Protein AF-A0A0M9GBS4-F1 (afdb_monomer_lite)

Foldseek 3Di:
DPPWDWDDALQWIWTADPQAIFTHNVPDTDDDDDNYSVVRNVVSVPDHRPDD

Sequence (52 aa):
MRPPQRFNVNGYWIMQASDGWEVSDDDRRLAGPFGTQGEAEEAAMKLPRKGW

Structure (mmCIF, N/CA/C/O backbone):
data_AF-A0A0M9GBS4-F1
#
_entry.id   AF-A0A0M9GBS4-F1
#
loop_
_atom_site.group_PDB
_atom_site.id
_atom_site.type_symbol
_atom_site.label_atom_id
_atom_site.label_alt_id
_atom_site.label_comp_id
_atom_site.label_asym_id
_atom_site.label_entity_id
_atom_site.label_seq_id
_atom_site.pdbx_PDB_ins_code
_atom_site.Cartn_x
_atom_site.Cartn_y
_atom_site.Cartn_z
_atom_site.occupancy
_atom_site.B_iso_or_equiv
_atom_site.auth_seq_id
_atom_site.auth_comp_id
_atom_site.auth_asym_id
_atom_site.auth_atom_id
_atom_site.pdbx_PDB_model_num
ATOM 1 N N . MET A 1 1 ? -16.913 14.773 -2.215 1.00 47.81 1 MET A N 1
ATOM 2 C CA . MET A 1 1 ? -16.058 13.628 -1.831 1.00 47.81 1 MET A CA 1
ATOM 3 C C . MET A 1 1 ? -14.661 13.910 -2.357 1.00 47.81 1 MET A C 1
ATOM 5 O O . MET A 1 1 ? -14.551 14.225 -3.534 1.00 47.81 1 MET A O 1
ATOM 9 N N . ARG A 1 2 ? -13.624 13.920 -1.508 1.00 58.12 2 ARG A N 1
ATOM 10 C CA . ARG A 1 2 ? -12.239 14.007 -2.008 1.00 58.12 2 ARG A CA 1
ATOM 11 C C . ARG A 1 2 ? -11.911 12.667 -2.681 1.00 58.12 2 ARG A C 1
ATOM 13 O O . ARG A 1 2 ? -12.356 11.647 -2.152 1.00 58.12 2 ARG A O 1
ATOM 20 N N . PRO A 1 3 ? -11.217 12.650 -3.829 1.00 64.69 3 PRO A N 1
ATOM 21 C CA . PRO A 1 3 ? -10.777 11.393 -4.420 1.00 64.69 3 PRO A CA 1
ATOM 22 C C . PRO A 1 3 ? -9.892 10.636 -3.413 1.00 64.69 3 PRO A C 1
ATOM 24 O O . PRO A 1 3 ? -9.199 11.291 -2.626 1.00 64.69 3 PRO A O 1
ATOM 27 N N . PRO A 1 4 ? -9.919 9.291 -3.406 1.00 69.62 4 PRO A N 1
ATOM 28 C CA . PRO A 1 4 ? -9.014 8.510 -2.572 1.00 69.62 4 PRO A CA 1
ATOM 29 C C . PRO A 1 4 ? -7.573 8.926 -2.878 1.00 69.62 4 PRO A C 1
ATOM 31 O O . PRO A 1 4 ? -7.172 9.003 -4.043 1.00 69.62 4 PRO A O 1
ATOM 34 N N . GLN A 1 5 ? -6.812 9.262 -1.835 1.00 82.12 5 GLN A N 1
ATOM 35 C CA . GLN A 1 5 ? -5.409 9.625 -2.001 1.00 82.12 5 GLN A CA 1
ATOM 36 C C . GLN A 1 5 ? -4.640 8.387 -2.448 1.00 82.12 5 GLN A C 1
ATOM 38 O O . GLN A 1 5 ? -4.674 7.355 -1.777 1.00 82.12 5 GLN A O 1
ATOM 43 N N . ARG A 1 6 ? -3.958 8.509 -3.589 1.00 86.88 6 ARG A N 1
ATOM 44 C CA . ARG A 1 6 ? -2.998 7.517 -4.059 1.00 86.88 6 ARG A CA 1
ATOM 45 C C . ARG A 1 6 ? -1.713 8.181 -4.520 1.00 86.88 6 ARG A C 1
ATOM 47 O O . ARG A 1 6 ? -1.764 9.232 -5.158 1.00 86.88 6 ARG A O 1
ATOM 54 N N . PHE A 1 7 ? -0.580 7.560 -4.232 1.00 89.50 7 PHE A N 1
ATOM 55 C CA . PHE A 1 7 ? 0.735 8.037 -4.656 1.00 89.50 7 PHE A CA 1
ATOM 56 C C . PHE A 1 7 ? 1.725 6.872 -4.754 1.00 89.50 7 PHE A C 1
ATOM 58 O O . PHE A 1 7 ? 1.483 5.803 -4.199 1.00 89.50 7 PHE A O 1
ATOM 65 N N . ASN A 1 8 ? 2.810 7.052 -5.508 1.00 89.44 8 ASN A N 1
ATOM 66 C CA . ASN A 1 8 ? 3.801 6.001 -5.730 1.00 89.44 8 ASN A CA 1
ATOM 67 C C . ASN A 1 8 ? 4.998 6.168 -4.784 1.00 8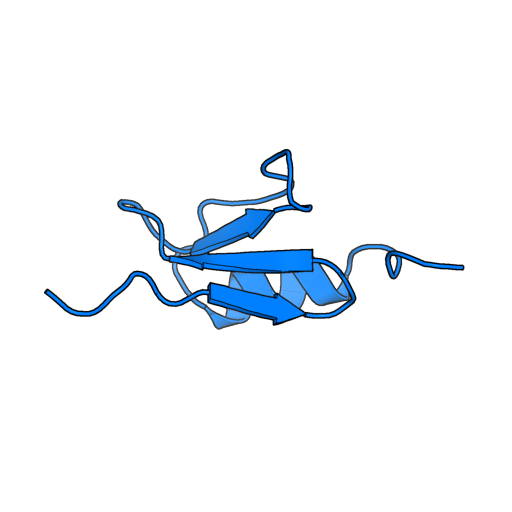9.44 8 ASN A C 1
ATOM 69 O O . ASN A 1 8 ? 5.574 7.252 -4.695 1.00 89.44 8 ASN A O 1
ATOM 73 N N . VAL A 1 9 ? 5.383 5.084 -4.116 1.00 89.50 9 VAL A N 1
ATOM 74 C CA . VAL A 1 9 ? 6.560 4.986 -3.254 1.00 89.50 9 VAL A CA 1
ATOM 75 C C . VAL A 1 9 ? 7.335 3.741 -3.653 1.00 89.50 9 VAL A C 1
ATOM 77 O O . VAL A 1 9 ? 6.803 2.635 -3.630 1.00 89.50 9 VAL A O 1
ATOM 80 N N . ASN A 1 10 ? 8.606 3.914 -4.018 1.00 89.31 10 ASN A N 1
ATOM 81 C CA . ASN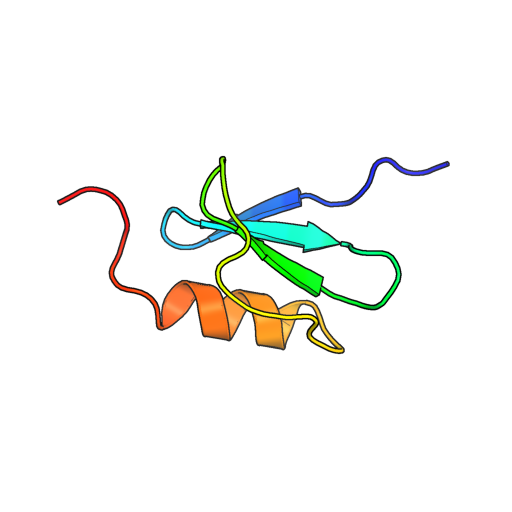 A 1 10 ? 9.514 2.809 -4.345 1.00 89.31 10 ASN A CA 1
ATOM 82 C C . ASN A 1 10 ? 9.008 1.865 -5.469 1.00 89.31 10 ASN A C 1
ATOM 84 O O . ASN A 1 10 ? 9.375 0.692 -5.526 1.00 89.31 10 ASN A O 1
ATOM 88 N N . GLY A 1 11 ? 8.170 2.378 -6.379 1.00 88.56 11 GLY A N 1
ATOM 89 C CA . GLY A 1 11 ? 7.551 1.590 -7.449 1.00 88.56 11 GLY A CA 1
ATOM 90 C C . GLY A 1 11 ? 6.237 0.907 -7.057 1.00 88.56 11 GLY A C 1
ATOM 91 O O . GLY A 1 11 ? 5.681 0.179 -7.874 1.00 88.56 11 GLY A O 1
ATOM 92 N N . TYR A 1 12 ? 5.716 1.168 -5.856 1.00 91.69 12 TYR A N 1
ATOM 93 C CA . TYR A 1 12 ? 4.449 0.640 -5.350 1.00 91.69 12 TYR A CA 1
ATOM 94 C C . TYR A 1 12 ? 3.449 1.761 -5.081 1.00 91.69 12 TYR A C 1
ATOM 96 O O . TYR A 1 12 ? 3.818 2.871 -4.709 1.00 91.69 12 TYR A O 1
ATOM 104 N N . TRP A 1 13 ? 2.166 1.477 -5.253 1.00 92.31 13 TRP A N 1
ATOM 105 C CA . TRP A 1 13 ? 1.076 2.406 -4.994 1.00 92.31 13 TRP A CA 1
ATOM 106 C C . TRP A 1 13 ? 0.626 2.337 -3.543 1.00 92.31 13 TRP A C 1
ATOM 108 O O . TRP A 1 13 ? 0.163 1.300 -3.080 1.00 92.31 13 TRP A O 1
ATOM 118 N N . ILE A 1 14 ? 0.708 3.463 -2.847 1.00 93.44 14 ILE A N 1
ATOM 119 C CA . ILE A 1 14 ? 0.053 3.679 -1.561 1.00 93.44 14 ILE A CA 1
ATOM 120 C C . ILE A 1 14 ? -1.354 4.195 -1.841 1.00 93.44 14 ILE A C 1
ATOM 122 O O . ILE A 1 14 ? -1.500 5.158 -2.594 1.00 93.44 14 ILE A O 1
ATOM 126 N N . MET A 1 15 ? -2.381 3.577 -1.259 1.00 91.88 15 MET A N 1
ATOM 127 C CA . MET A 1 15 ? -3.784 3.971 -1.431 1.00 91.88 15 MET A CA 1
ATOM 128 C C . MET A 1 15 ? -4.513 4.050 -0.091 1.00 91.88 15 MET A C 1
ATOM 130 O O . MET A 1 15 ? -4.288 3.228 0.797 1.00 91.88 15 MET A O 1
ATOM 134 N N . GLN A 1 16 ? -5.409 5.029 0.041 1.00 89.69 16 GLN A N 1
ATOM 135 C CA . GLN A 1 16 ? -6.328 5.122 1.174 1.00 89.69 16 GLN A CA 1
ATOM 136 C C . GLN A 1 16 ? -7.531 4.185 0.959 1.00 89.69 16 GLN A C 1
ATOM 138 O O . GLN A 1 16 ? -8.352 4.416 0.070 1.00 89.69 16 GLN A O 1
ATOM 143 N N . ALA A 1 17 ? -7.629 3.147 1.785 1.00 85.56 17 ALA A N 1
ATOM 144 C CA . ALA A 1 17 ? -8.718 2.177 1.839 1.00 85.56 17 ALA A CA 1
ATOM 145 C C . ALA A 1 17 ? -9.740 2.534 2.939 1.00 85.56 17 ALA A C 1
ATOM 147 O O . ALA A 1 17 ? -9.496 3.392 3.788 1.00 85.56 17 ALA A O 1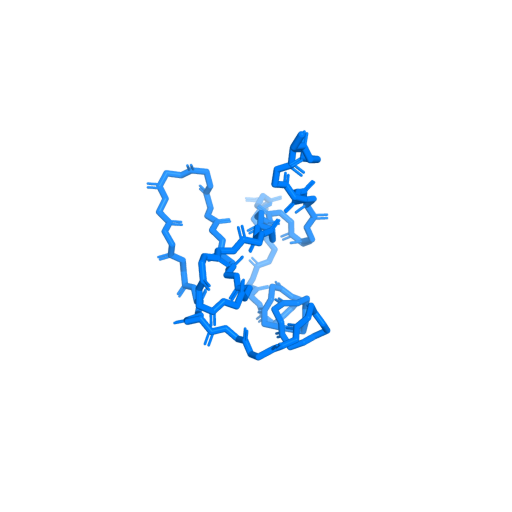
ATOM 148 N N . SER A 1 18 ? -10.896 1.861 2.945 1.00 84.62 18 SER A N 1
ATOM 149 C CA . SER A 1 18 ? -11.954 2.082 3.947 1.00 84.62 18 SER A CA 1
ATOM 150 C C . SER A 1 18 ? -11.497 1.817 5.386 1.00 84.62 18 SER A C 1
ATOM 152 O O . SER A 1 18 ? -11.941 2.514 6.293 1.00 84.62 18 SER A O 1
ATOM 154 N N . ASP A 1 19 ? -10.580 0.865 5.573 1.00 85.50 19 ASP A N 1
ATOM 155 C CA . ASP A 1 19 ? -10.066 0.440 6.881 1.00 85.50 19 ASP A CA 1
ATOM 156 C C . ASP A 1 19 ? -8.647 0.963 7.182 1.00 85.50 19 ASP A C 1
ATOM 158 O O . ASP A 1 19 ? -8.034 0.541 8.161 1.00 85.50 19 ASP A O 1
ATOM 162 N N . GLY A 1 20 ? -8.094 1.857 6.347 1.00 90.88 20 GLY A N 1
ATOM 163 C CA . GLY A 1 20 ? -6.748 2.404 6.548 1.00 90.88 20 GLY A CA 1
ATOM 164 C C . GLY A 1 20 ? -5.983 2.679 5.256 1.00 90.88 20 GLY A C 1
ATOM 165 O O . GLY A 1 20 ? -6.529 3.219 4.299 1.00 90.88 20 GLY A O 1
ATOM 166 N N . TRP A 1 21 ? -4.703 2.324 5.228 1.00 93.25 21 TRP A N 1
ATOM 167 C CA . TRP A 1 21 ? -3.816 2.488 4.074 1.00 93.25 21 TRP A CA 1
ATOM 168 C C . TRP A 1 21 ? -3.323 1.142 3.560 1.00 93.25 21 TRP A C 1
ATOM 170 O O . TRP A 1 21 ? -3.126 0.212 4.332 1.00 93.25 21 TRP A O 1
ATOM 180 N N . GLU A 1 22 ? -3.087 1.012 2.263 1.00 93.88 22 GLU A N 1
ATOM 181 C CA . GLU A 1 22 ? -2.554 -0.223 1.688 1.00 93.88 22 GLU A CA 1
ATOM 182 C C . GLU A 1 22 ? -1.516 0.051 0.606 1.00 93.88 22 GLU A C 1
ATOM 184 O O . GLU A 1 22 ? -1.522 1.099 -0.039 1.00 93.88 22 GLU A O 1
ATOM 189 N N . VAL A 1 23 ? -0.615 -0.912 0.431 1.00 93.94 23 VAL A N 1
ATOM 190 C CA . VAL A 1 23 ? 0.428 -0.919 -0.595 1.00 93.94 23 VAL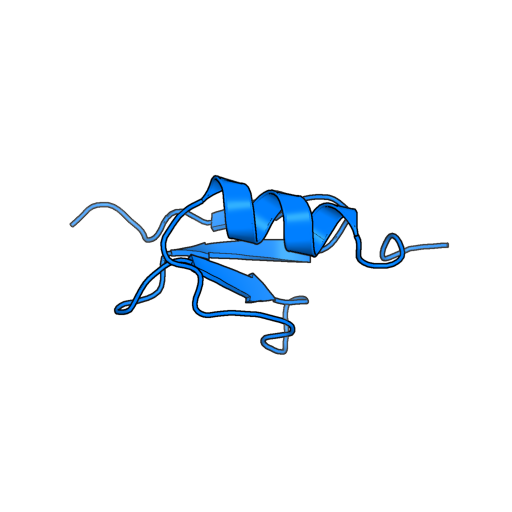 A CA 1
ATOM 191 C C . VAL A 1 23 ? -0.006 -1.891 -1.685 1.00 93.94 23 VAL A C 1
ATOM 193 O O . VAL A 1 23 ? -0.333 -3.039 -1.381 1.00 93.94 23 VAL A O 1
ATOM 196 N N . SER A 1 24 ? 0.011 -1.462 -2.942 1.00 92.12 24 SER A N 1
ATOM 197 C CA . SER A 1 24 ? -0.392 -2.254 -4.109 1.00 92.12 24 SER A CA 1
ATOM 198 C C . SER A 1 24 ? 0.595 -2.112 -5.267 1.00 92.12 24 SER A C 1
ATOM 200 O O . SER A 1 24 ? 1.318 -1.126 -5.354 1.00 92.12 24 SER A O 1
ATOM 202 N N . ASP A 1 25 ? 0.630 -3.078 -6.182 1.00 88.12 25 ASP A N 1
ATOM 203 C CA . ASP A 1 25 ? 1.546 -3.102 -7.329 1.00 88.12 25 ASP A CA 1
ATOM 204 C C . ASP A 1 25 ? 0.821 -3.025 -8.686 1.00 88.12 25 ASP A C 1
ATOM 206 O O . ASP A 1 25 ? 1.122 -3.771 -9.612 1.00 88.12 25 ASP A O 1
ATOM 210 N N . ASP A 1 26 ? -0.104 -2.064 -8.794 1.00 80.44 26 ASP A N 1
ATOM 211 C CA . ASP A 1 26 ? -1.064 -1.822 -9.894 1.00 80.44 26 ASP A CA 1
ATOM 212 C C . ASP A 1 26 ? -2.214 -2.833 -9.948 1.00 80.44 26 ASP A C 1
ATOM 214 O O . ASP A 1 26 ? -3.374 -2.426 -9.925 1.00 80.44 26 ASP A O 1
ATOM 218 N N . ASP A 1 27 ? -1.917 -4.131 -9.944 1.00 79.81 27 ASP A N 1
ATOM 219 C CA . ASP A 1 27 ? -2.935 -5.178 -10.113 1.00 79.81 27 ASP A CA 1
ATOM 220 C C . ASP A 1 27 ? -3.331 -5.871 -8.806 1.00 79.81 27 ASP A C 1
ATOM 222 O O . ASP A 1 27 ? -4.369 -6.537 -8.733 1.00 79.81 27 ASP A O 1
ATOM 226 N N . ARG A 1 28 ? -2.492 -5.781 -7.767 1.00 86.25 28 ARG A N 1
ATOM 227 C CA . ARG A 1 28 ? -2.690 -6.528 -6.522 1.00 86.25 28 ARG A CA 1
ATOM 228 C C . ARG A 1 28 ? -2.287 -5.723 -5.306 1.00 86.25 28 ARG A C 1
ATOM 230 O O . ARG A 1 28 ? -1.312 -4.978 -5.318 1.00 86.25 28 ARG A O 1
ATOM 237 N N . ARG A 1 29 ? -3.008 -5.958 -4.215 1.00 89.62 29 ARG A N 1
ATOM 238 C CA . ARG A 1 29 ? -2.595 -5.529 -2.885 1.00 89.62 29 ARG A CA 1
ATOM 239 C C . ARG A 1 29 ? -1.433 -6.392 -2.408 1.00 89.62 29 ARG A C 1
ATOM 241 O O . ARG A 1 29 ? -1.541 -7.616 -2.376 1.00 89.62 29 ARG A O 1
ATOM 248 N N . LEU A 1 30 ? -0.354 -5.742 -1.994 1.00 89.62 30 LEU A N 1
ATOM 249 C CA . LEU A 1 30 ? 0.831 -6.382 -1.432 1.00 89.62 30 LEU A CA 1
ATOM 250 C C . LEU A 1 30 ? 0.831 -6.374 0.095 1.00 89.62 30 LEU A C 1
ATOM 252 O O . LEU A 1 30 ? 1.205 -7.371 0.705 1.00 89.62 30 LEU A O 1
ATOM 256 N N . ALA A 1 31 ? 0.429 -5.263 0.717 1.00 90.69 31 ALA A N 1
ATOM 257 C CA . ALA A 1 31 ? 0.478 -5.113 2.169 1.00 90.69 31 ALA A CA 1
ATOM 258 C C . ALA A 1 31 ? -0.616 -4.175 2.699 1.00 90.69 31 ALA A C 1
ATOM 260 O O . ALA A 1 31 ? -1.082 -3.288 1.985 1.00 90.69 31 ALA A O 1
ATOM 261 N N . GLY A 1 32 ? -1.015 -4.372 3.958 1.00 88.94 32 GLY A N 1
ATOM 262 C CA . GLY A 1 32 ? -2.057 -3.599 4.643 1.00 88.94 32 GLY A CA 1
ATOM 263 C C . GLY A 1 32 ? -3.205 -4.471 5.184 1.00 88.94 32 GLY A C 1
ATOM 264 O O . GLY A 1 32 ? -3.140 -5.701 5.061 1.00 88.94 32 GLY A O 1
ATOM 265 N N . PRO A 1 33 ? -4.276 -3.863 5.737 1.00 90.69 33 PRO A N 1
ATOM 266 C CA . PRO A 1 33 ? -4.430 -2.421 5.876 1.00 90.69 33 PRO A CA 1
ATOM 267 C C . P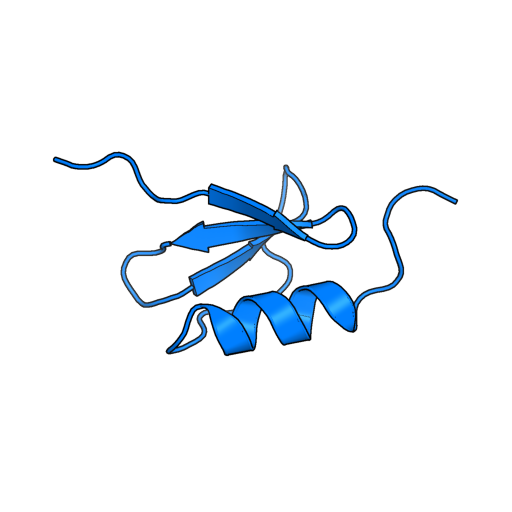RO A 1 33 ? -3.576 -1.908 7.047 1.00 90.69 33 PRO A C 1
ATOM 269 O O . PRO A 1 33 ? -3.432 -2.579 8.065 1.00 90.69 33 PRO A O 1
ATOM 272 N N . PHE A 1 34 ? -2.985 -0.733 6.879 1.00 93.00 34 PHE A N 1
ATOM 273 C CA . PHE A 1 34 ? -2.183 -0.020 7.867 1.00 93.00 34 PHE A CA 1
ATOM 274 C C . PHE A 1 34 ? -3.015 1.082 8.518 1.00 93.00 34 PHE A C 1
ATOM 276 O O . PHE A 1 34 ? -3.856 1.694 7.857 1.00 93.00 34 PHE A O 1
ATOM 283 N N . GLY A 1 35 ? -2.769 1.370 9.796 1.00 91.06 35 GLY A N 1
ATOM 284 C CA . GLY A 1 35 ? -3.511 2.410 10.511 1.00 91.06 35 GLY A CA 1
ATOM 285 C C . GLY A 1 35 ? -3.162 3.815 10.019 1.00 91.06 35 GLY A C 1
ATOM 286 O O . GLY A 1 35 ? -4.002 4.715 10.039 1.00 91.06 35 GLY A O 1
ATOM 287 N N . THR A 1 36 ? -1.932 4.005 9.538 1.00 91.81 36 THR A N 1
ATOM 288 C CA . THR A 1 36 ? -1.410 5.305 9.110 1.00 91.81 36 THR A CA 1
ATOM 289 C C . THR A 1 36 ? -0.749 5.263 7.734 1.00 91.81 36 THR A C 1
ATOM 291 O O . THR A 1 36 ? -0.306 4.221 7.253 1.00 91.81 36 THR A O 1
ATOM 294 N N . GLN A 1 37 ? -0.649 6.439 7.108 1.00 91.44 37 GLN A N 1
ATOM 295 C CA . GLN A 1 37 ? 0.046 6.615 5.834 1.00 91.44 37 GLN A CA 1
ATOM 296 C C . GLN A 1 37 ? 1.530 6.233 5.948 1.00 91.44 37 GLN A C 1
ATOM 298 O O . GLN A 1 37 ? 2.048 5.532 5.086 1.00 91.44 37 GLN A O 1
ATOM 303 N N . GLY A 1 38 ? 2.195 6.648 7.033 1.00 92.94 38 GLY A N 1
ATOM 304 C CA . GLY A 1 38 ? 3.624 6.400 7.247 1.00 92.94 38 GLY A CA 1
ATOM 305 C C . GLY A 1 38 ? 3.975 4.914 7.349 1.00 92.94 38 GLY A C 1
ATOM 306 O O . GLY A 1 38 ? 4.989 4.491 6.806 1.00 92.94 38 GLY A O 1
ATOM 307 N N . GLU A 1 39 ? 3.114 4.097 7.961 1.00 93.50 39 GLU A N 1
ATOM 308 C CA . GLU A 1 39 ? 3.300 2.639 8.002 1.00 93.50 39 GLU A CA 1
ATOM 309 C C . GLU A 1 39 ? 3.237 2.009 6.604 1.00 93.50 39 GLU A C 1
ATOM 311 O O . GLU A 1 39 ? 4.042 1.134 6.278 1.00 93.50 39 GLU A O 1
ATOM 316 N N . ALA A 1 40 ? 2.312 2.475 5.759 1.00 93.06 40 ALA A N 1
ATOM 317 C CA . ALA A 1 40 ? 2.213 2.013 4.379 1.00 93.06 40 ALA A CA 1
ATOM 318 C C . ALA A 1 40 ? 3.436 2.452 3.554 1.00 93.06 40 ALA A C 1
ATOM 320 O O . ALA A 1 40 ? 3.977 1.661 2.781 1.00 93.06 40 ALA A O 1
ATOM 321 N N . GLU A 1 41 ? 3.911 3.685 3.747 1.00 93.38 41 GLU A N 1
ATOM 322 C CA . GLU A 1 41 ? 5.124 4.198 3.101 1.00 93.38 41 GLU A CA 1
ATOM 323 C C . GLU A 1 41 ? 6.369 3.402 3.498 1.00 93.38 41 GLU A C 1
ATOM 325 O O . GLU A 1 41 ? 7.117 2.962 2.623 1.00 93.38 41 GLU A O 1
ATOM 330 N N . GLU A 1 42 ? 6.574 3.153 4.795 1.00 94.38 42 GLU A N 1
ATOM 331 C CA . GLU A 1 42 ? 7.674 2.313 5.274 1.00 94.38 42 GLU A CA 1
ATOM 332 C C . GLU A 1 42 ? 7.595 0.898 4.700 1.00 94.38 42 GLU A C 1
ATOM 334 O O . GLU A 1 42 ? 8.618 0.330 4.311 1.00 94.38 42 GLU A O 1
ATOM 339 N N . ALA A 1 43 ? 6.395 0.315 4.632 1.00 92.50 43 ALA A N 1
ATOM 340 C CA . ALA A 1 43 ? 6.197 -0.998 4.035 1.00 92.50 43 ALA A CA 1
ATOM 341 C C . ALA A 1 43 ? 6.581 -1.000 2.548 1.00 92.50 43 ALA A C 1
ATOM 343 O O . ALA A 1 43 ? 7.310 -1.892 2.115 1.00 92.50 43 ALA A O 1
ATOM 344 N N . ALA A 1 44 ? 6.182 0.018 1.781 1.00 91.75 44 ALA A N 1
ATOM 345 C CA . ALA A 1 44 ? 6.577 0.158 0.380 1.00 91.75 44 ALA A CA 1
ATOM 346 C C . ALA A 1 44 ? 8.089 0.375 0.200 1.00 91.75 44 ALA A C 1
ATOM 348 O O . ALA A 1 44 ? 8.682 -0.182 -0.723 1.00 91.75 44 ALA A O 1
ATOM 349 N N . MET A 1 45 ? 8.744 1.134 1.085 1.00 91.12 45 MET A N 1
ATOM 350 C CA . MET A 1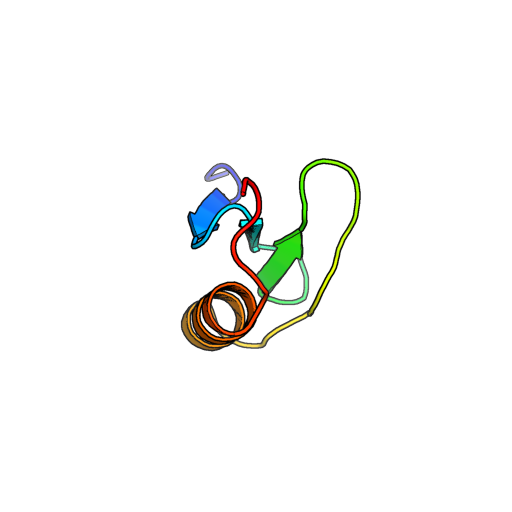 45 ? 10.201 1.322 1.049 1.00 91.12 45 MET A CA 1
ATOM 351 C C . MET A 1 45 ? 10.983 0.046 1.385 1.00 91.12 45 MET A C 1
ATOM 353 O O . MET A 1 45 ? 12.087 -0.138 0.877 1.00 91.12 45 MET A O 1
ATOM 357 N N . LYS A 1 46 ? 10.426 -0.840 2.221 1.00 91.44 46 LYS A N 1
ATOM 358 C CA . LYS A 1 46 ? 11.033 -2.139 2.564 1.00 91.44 46 LYS A CA 1
ATOM 359 C C . LYS A 1 46 ? 10.924 -3.166 1.436 1.00 91.44 46 LYS A C 1
ATOM 361 O O . LYS A 1 46 ? 11.684 -4.134 1.428 1.00 91.44 46 LYS A O 1
ATOM 366 N N . LEU A 1 47 ? 9.992 -2.986 0.500 1.00 87.44 47 LEU A N 1
ATOM 367 C CA . LEU A 1 47 ? 9.875 -3.862 -0.660 1.00 87.44 47 LEU A CA 1
ATOM 368 C C . LEU A 1 47 ? 11.057 -3.657 -1.624 1.00 87.44 47 LEU A C 1
ATOM 370 O O . LEU A 1 47 ? 11.582 -2.547 -1.746 1.00 87.44 47 LEU A O 1
ATOM 374 N N . PRO A 1 48 ? 11.485 -4.704 -2.349 1.00 87.06 48 PRO A N 1
ATOM 375 C CA . PRO A 1 48 ? 12.472 -4.541 -3.408 1.00 87.06 48 PRO A CA 1
ATOM 376 C C . PRO A 1 48 ? 11.926 -3.569 -4.454 1.00 87.06 48 PRO A C 1
ATOM 378 O O . PRO A 1 48 ? 10.769 -3.676 -4.858 1.00 87.06 48 PRO A O 1
ATOM 381 N N . ARG A 1 49 ? 12.740 -2.604 -4.880 1.00 81.50 49 ARG A N 1
ATOM 382 C CA . ARG A 1 49 ? 12.310 -1.571 -5.826 1.00 81.50 49 ARG A CA 1
ATOM 383 C C . ARG A 1 49 ? 11.818 -2.218 -7.122 1.00 81.50 49 ARG A C 1
ATOM 385 O O . ARG A 1 49 ? 12.557 -2.967 -7.759 1.00 81.50 49 ARG A O 1
ATOM 392 N N . LYS A 1 50 ? 10.575 -1.932 -7.513 1.00 72.81 50 LYS A N 1
ATOM 393 C CA . LYS A 1 50 ? 9.992 -2.472 -8.749 1.00 72.81 50 LYS A CA 1
ATOM 394 C C . LYS A 1 50 ? 10.671 -1.781 -9.945 1.00 72.81 50 LYS A C 1
ATOM 396 O O . LYS A 1 50 ? 10.549 -0.566 -10.089 1.00 72.81 50 LYS A O 1
ATOM 401 N N . GLY A 1 51 ? 11.417 -2.537 -10.758 1.00 64.75 51 GLY A N 1
ATOM 402 C CA . GLY A 1 51 ? 12.094 -2.042 -11.971 1.00 64.75 51 GLY A CA 1
ATOM 403 C C . GLY A 1 51 ? 13.629 -2.021 -11.927 1.00 64.75 51 GLY A C 1
ATOM 404 O O . GLY A 1 51 ? 14.221 -0.970 -12.168 1.00 64.75 51 GLY A O 1
ATOM 405 N N . TRP A 1 52 ? 14.260 -3.162 -11.632 1.00 49.06 52 TRP A N 1
ATOM 406 C CA . TRP A 1 52 ? 15.633 -3.452 -12.073 1.00 49.06 52 TRP A CA 1
ATOM 407 C C . TRP A 1 52 ? 15.594 -4.271 -13.359 1.00 49.06 52 TRP A C 1
ATOM 409 O O . TRP A 1 52 ? 14.747 -5.192 -13.420 1.00 49.06 52 TRP A O 1
#

pLDDT: mean 85.82, std 10.88, range [47.81, 94.38]

InterPro domains:
  IPR018691 Protein of unknown function DUF2188 [PF09954] (12-50)

Secondary structure (DSSP, 8-state):
-PPPPEEEETTEEEEEETTEEEEE-SSSEEEEEESSHHHHHHHHHHSPPS--

Radius of gyration: 10.35 Å; chains: 1; bounding box: 32×20×23 Å

Organism: NCBI:txid53407